Protein AF-R7T6C1-F1 (afdb_monomer)

Sequence (76 aa):
LQPTQHFSLLTRLPTVTITAPSSALLPVSNTLAAQPNAGYKVKVRLRKRCQHCFYVRRRGRWFIECKEKGRHKQMQ

Foldseek 3Di:
DDDDDDDDDDDDDDDDDDDDDDDDDDDDPPPPPPDPQLEAAEDPDADDPDPQWDWDADPNWIWTDGPPDSPNTHTD

Solvent-accessible surface area (backbone atoms only — not comparable to full-atom values): 5436 Å² total; per-residue (Å²): 142,80,87,84,84,80,84,82,86,81,83,83,80,85,84,80,83,84,85,77,84,88,79,88,74,83,83,80,84,79,75,79,76,75,73,77,74,61,60,64,45,76,33,94,74,84,74,74,89,53,90,65,36,45,81,46,78,57,97,92,37,49,31,36,45,34,87,86,45,47,87,57,21,28,29,87

Structure (mmCIF, N/CA/C/O backbone):
data_AF-R7T6C1-F1
#
_entry.id   AF-R7T6C1-F1
#
loop_
_atom_site.group_PDB
_atom_sit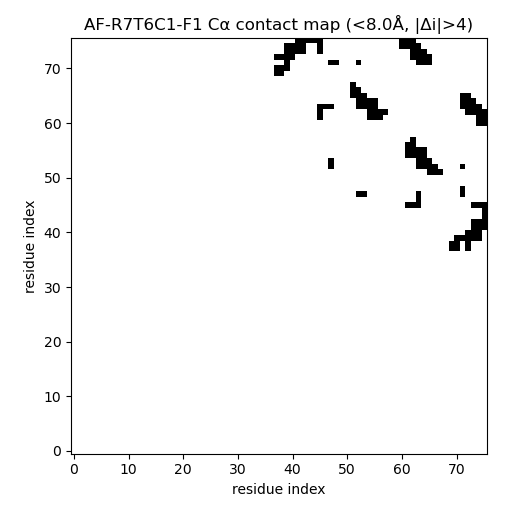e.id
_atom_site.type_symbol
_atom_site.label_atom_id
_atom_site.label_alt_id
_atom_site.label_comp_id
_atom_site.label_asym_id
_atom_site.label_entity_id
_atom_site.label_seq_id
_atom_site.pdbx_PDB_ins_code
_atom_site.Cartn_x
_atom_site.Cartn_y
_atom_site.Cartn_z
_atom_site.occupancy
_atom_site.B_iso_or_equiv
_atom_site.auth_seq_id
_atom_site.auth_comp_id
_atom_site.auth_asym_id
_atom_site.auth_atom_id
_atom_site.pdbx_PDB_model_num
ATOM 1 N N . LEU A 1 1 ? -7.736 -76.611 3.105 1.00 49.03 1 LEU A N 1
ATOM 2 C CA . LEU A 1 1 ? -7.162 -75.938 4.293 1.00 49.03 1 LEU A CA 1
ATOM 3 C C . LEU A 1 1 ? -5.755 -76.469 4.523 1.00 49.03 1 LEU A C 1
ATOM 5 O O . LEU A 1 1 ? -5.615 -77.540 5.088 1.00 49.03 1 LEU A O 1
ATOM 9 N N . GLN A 1 2 ? -4.746 -75.744 4.045 1.00 42.59 2 GLN A N 1
ATOM 10 C CA . GLN A 1 2 ? -3.353 -75.820 4.497 1.00 42.59 2 GLN A CA 1
ATOM 11 C C . GLN A 1 2 ? -2.673 -74.531 4.006 1.00 42.59 2 GLN A C 1
ATOM 13 O O . GLN A 1 2 ? -2.603 -74.326 2.795 1.00 42.59 2 GLN A O 1
ATOM 18 N N . PRO A 1 3 ? -2.269 -73.612 4.897 1.00 53.72 3 PRO A N 1
ATOM 19 C CA . PRO A 1 3 ? -1.561 -72.404 4.498 1.00 53.72 3 PRO A CA 1
ATOM 20 C C . PRO A 1 3 ? -0.057 -72.681 4.383 1.00 53.72 3 PRO A C 1
ATOM 22 O O . PRO A 1 3 ? 0.583 -73.146 5.325 1.00 53.72 3 PRO A O 1
ATOM 25 N N . THR A 1 4 ? 0.508 -72.377 3.218 1.00 62.75 4 THR A N 1
ATOM 26 C CA . THR A 1 4 ? 1.952 -72.356 2.970 1.00 62.75 4 THR A CA 1
ATOM 27 C C . THR A 1 4 ? 2.561 -71.099 3.587 1.00 62.75 4 THR A C 1
ATOM 29 O O . THR A 1 4 ? 2.187 -69.981 3.236 1.00 62.75 4 THR A O 1
ATOM 32 N N . GLN A 1 5 ? 3.501 -71.295 4.508 1.00 53.47 5 GLN A N 1
ATOM 33 C CA . GLN A 1 5 ? 4.298 -70.246 5.139 1.00 53.47 5 GLN A CA 1
ATOM 34 C C . GLN A 1 5 ? 5.302 -69.679 4.126 1.00 53.47 5 GLN A C 1
ATOM 36 O O . GLN A 1 5 ? 6.161 -70.417 3.647 1.00 53.47 5 GLN A O 1
ATOM 41 N N . HIS A 1 6 ? 5.226 -68.383 3.817 1.00 62.50 6 HIS A N 1
ATOM 42 C CA . HIS A 1 6 ? 6.282 -67.693 3.074 1.00 62.50 6 HIS A CA 1
ATOM 43 C C . HIS A 1 6 ? 7.112 -66.864 4.060 1.00 62.50 6 HIS A C 1
ATOM 45 O O . HIS A 1 6 ? 6.616 -65.942 4.703 1.00 62.50 6 HIS A O 1
ATOM 51 N N . PHE A 1 7 ? 8.370 -67.263 4.226 1.00 59.28 7 PHE A N 1
ATOM 52 C CA . PHE A 1 7 ? 9.319 -66.718 5.189 1.00 59.28 7 PHE A CA 1
ATOM 53 C C . PHE A 1 7 ? 9.961 -65.440 4.619 1.00 59.28 7 PHE A C 1
ATOM 55 O O . PHE A 1 7 ? 10.620 -65.476 3.581 1.00 59.28 7 PHE A O 1
ATOM 62 N N . SER A 1 8 ? 9.740 -64.299 5.276 1.00 65.56 8 SER A N 1
ATOM 63 C CA . SER A 1 8 ? 10.271 -62.985 4.886 1.00 65.56 8 SER A CA 1
ATOM 64 C C . SER A 1 8 ? 11.768 -62.864 5.189 1.00 65.56 8 SER A C 1
ATOM 66 O O . SER A 1 8 ? 12.179 -62.951 6.345 1.00 65.56 8 SER A O 1
ATOM 68 N N . LEU A 1 9 ? 12.589 -62.593 4.171 1.00 65.69 9 LEU A N 1
ATOM 69 C CA . LEU A 1 9 ? 14.015 -62.295 4.333 1.00 65.69 9 LEU A CA 1
ATOM 70 C C . LEU A 1 9 ? 14.228 -60.781 4.479 1.00 65.69 9 LEU A C 1
ATOM 72 O O . LEU A 1 9 ? 14.301 -60.056 3.491 1.00 65.69 9 LEU A O 1
ATOM 76 N N . LEU A 1 10 ? 14.340 -60.295 5.717 1.00 65.25 10 LEU A N 1
ATOM 77 C CA . LEU A 1 10 ? 14.828 -58.942 6.007 1.00 65.25 10 LEU A CA 1
ATOM 78 C C . LEU A 1 10 ? 16.350 -58.985 6.189 1.00 65.25 10 LEU A C 1
ATOM 80 O O . LEU A 1 10 ? 16.858 -59.432 7.217 1.00 65.25 10 LEU A O 1
ATOM 84 N N . THR A 1 11 ? 17.091 -58.521 5.186 1.00 59.34 11 THR A N 1
ATOM 85 C CA . THR A 1 11 ? 18.552 -58.388 5.246 1.00 59.34 11 THR A CA 1
ATOM 86 C C . THR A 1 11 ? 18.920 -57.129 6.043 1.00 59.34 11 THR A C 1
ATOM 88 O O . THR A 1 11 ? 18.532 -56.020 5.683 1.00 59.34 11 THR A O 1
ATOM 91 N N . ARG A 1 12 ? 19.647 -57.288 7.157 1.00 61.06 12 ARG A N 1
ATOM 92 C CA . ARG A 1 12 ? 20.117 -56.187 8.021 1.00 61.06 12 ARG A CA 1
ATOM 93 C C . ARG A 1 12 ? 21.444 -55.643 7.479 1.00 61.06 12 ARG A C 1
ATOM 95 O O . ARG A 1 12 ? 22.397 -56.404 7.350 1.00 61.06 12 ARG A O 1
ATOM 102 N N . LEU A 1 13 ? 21.519 -54.343 7.193 1.00 66.00 13 LEU A N 1
ATOM 103 C CA . LEU A 1 13 ? 22.772 -53.648 6.862 1.00 66.00 13 LEU A CA 1
ATOM 104 C C . LEU A 1 13 ? 23.467 -53.175 8.156 1.00 66.00 13 LEU A C 1
ATOM 106 O O . LEU A 1 13 ? 22.777 -52.685 9.053 1.00 66.00 13 LEU A O 1
ATOM 110 N N . PRO A 1 14 ? 24.802 -53.294 8.285 1.00 63.31 14 PRO A N 1
ATOM 111 C CA . PRO A 1 14 ? 25.528 -52.747 9.425 1.00 63.31 14 PRO A CA 1
ATOM 112 C C . PRO A 1 14 ? 25.680 -51.222 9.309 1.00 63.31 14 PRO A C 1
ATOM 114 O O . PRO A 1 14 ? 26.124 -50.695 8.290 1.00 63.31 14 PRO A O 1
ATOM 117 N N . THR A 1 15 ? 25.331 -50.513 10.382 1.00 63.00 15 THR A N 1
ATOM 118 C CA . THR A 1 15 ? 25.546 -49.070 10.544 1.00 63.00 15 THR A CA 1
ATOM 119 C C . THR A 1 15 ? 27.028 -48.794 10.798 1.00 63.00 15 THR A C 1
ATOM 121 O O . THR A 1 15 ? 27.561 -49.186 11.833 1.00 63.00 15 THR A O 1
ATOM 124 N N . VAL A 1 16 ? 27.693 -48.096 9.876 1.00 67.81 16 VAL A N 1
ATOM 125 C CA . VAL A 1 16 ? 29.057 -47.586 10.072 1.00 67.81 16 VAL A CA 1
ATOM 126 C C . VAL A 1 16 ? 28.971 -46.226 10.766 1.00 67.81 16 VAL A C 1
ATOM 128 O O . VAL A 1 16 ? 28.516 -45.247 10.178 1.00 67.81 16 VAL A O 1
ATOM 131 N N . THR A 1 17 ? 29.395 -46.150 12.025 1.00 57.25 17 THR A N 1
ATOM 132 C CA . THR A 1 17 ? 29.542 -44.886 12.758 1.00 5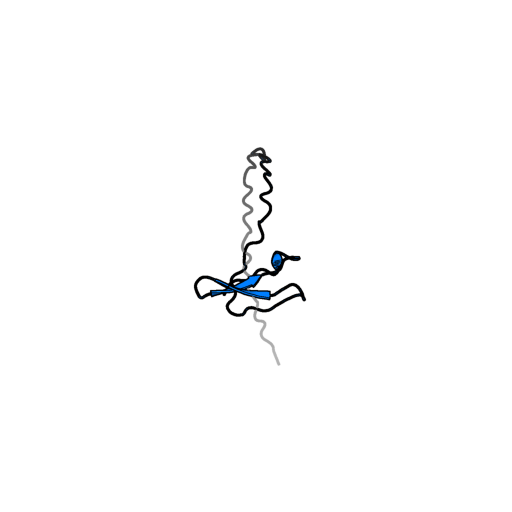7.25 17 THR A CA 1
ATOM 133 C C . THR A 1 17 ? 30.898 -44.263 12.443 1.00 57.25 17 THR A C 1
ATOM 135 O O . THR A 1 17 ? 31.928 -44.752 12.902 1.00 57.25 17 THR A O 1
ATOM 138 N N . ILE A 1 18 ?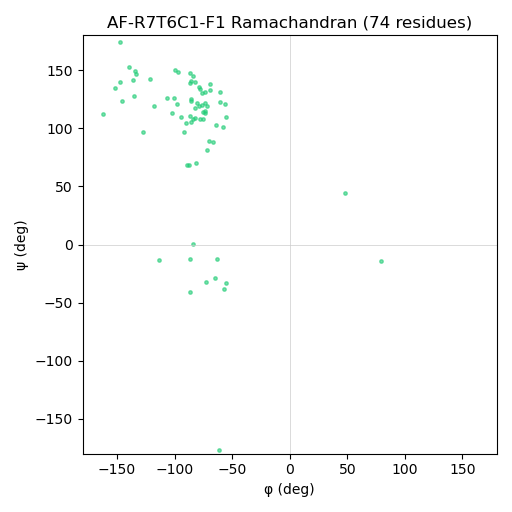 30.904 -43.181 11.664 1.00 65.12 18 ILE A N 1
ATOM 139 C CA . ILE A 1 18 ? 32.099 -42.367 11.412 1.00 65.12 18 ILE A CA 1
ATOM 140 C C . ILE A 1 18 ? 32.218 -41.338 12.545 1.00 65.12 18 ILE A C 1
ATOM 142 O O . ILE A 1 18 ? 31.462 -40.370 12.594 1.00 65.12 18 ILE A O 1
ATOM 146 N N . THR A 1 19 ? 33.153 -41.540 13.473 1.00 57.41 19 THR A N 1
ATOM 147 C CA . THR A 1 19 ? 33.542 -40.531 14.471 1.00 57.41 19 THR A CA 1
ATOM 148 C C . THR A 1 19 ? 34.538 -39.555 13.845 1.00 57.41 19 THR A C 1
ATOM 150 O O . THR A 1 19 ? 35.679 -39.929 13.576 1.00 57.41 19 THR A O 1
ATOM 153 N N . ALA A 1 20 ? 34.117 -38.313 13.594 1.00 68.56 20 ALA A N 1
ATOM 154 C CA . ALA A 1 20 ? 35.005 -37.238 13.145 1.00 68.56 20 ALA A CA 1
ATOM 155 C C . ALA A 1 20 ? 35.705 -36.560 14.345 1.00 68.56 20 ALA A C 1
ATOM 157 O O . ALA A 1 20 ? 35.082 -36.426 15.401 1.00 68.56 20 ALA A O 1
ATOM 158 N N . PRO A 1 21 ? 36.971 -36.115 14.213 1.00 60.31 21 PRO A N 1
ATOM 159 C CA . PRO A 1 21 ? 37.679 -35.417 15.280 1.00 60.31 21 PRO A CA 1
ATOM 160 C C . PRO A 1 21 ? 37.243 -33.947 15.379 1.00 60.31 21 PRO A C 1
ATOM 162 O O . PRO A 1 21 ? 37.136 -33.234 14.382 1.00 60.31 21 PRO A O 1
ATOM 165 N N . SER A 1 22 ? 37.011 -33.491 16.609 1.00 64.94 22 SER A N 1
ATOM 166 C CA . SER A 1 22 ? 36.625 -32.117 16.936 1.00 64.94 22 SER A CA 1
ATOM 167 C C . SER A 1 22 ? 37.834 -31.178 16.903 1.00 64.94 22 SER A C 1
ATOM 169 O O . SER A 1 22 ? 38.659 -31.196 17.814 1.00 64.94 22 SER A O 1
ATOM 171 N N . SER A 1 23 ? 37.926 -30.312 15.894 1.00 66.06 23 SER A N 1
ATOM 172 C CA . SER A 1 23 ? 38.820 -29.147 15.917 1.00 66.06 23 SER A CA 1
ATOM 173 C C . SER A 1 23 ? 38.043 -27.922 16.400 1.00 66.06 23 SER A C 1
ATOM 175 O O . SER A 1 23 ? 37.149 -27.430 15.714 1.00 66.06 23 SER A O 1
ATOM 177 N N . ALA A 1 24 ? 38.355 -27.449 17.607 1.00 68.75 24 ALA A N 1
ATOM 178 C CA . ALA A 1 24 ? 37.720 -26.280 18.205 1.00 68.75 24 ALA A CA 1
ATOM 179 C C . ALA A 1 24 ? 38.215 -24.987 17.534 1.00 68.75 24 ALA A C 1
ATOM 181 O O . ALA A 1 24 ? 39.377 -24.610 17.675 1.00 68.75 24 ALA A O 1
ATOM 182 N N . LEU A 1 25 ? 37.320 -24.297 16.826 1.00 71.19 25 LEU A N 1
ATOM 183 C CA . LEU A 1 25 ? 37.517 -22.926 16.354 1.00 71.19 25 LEU A CA 1
ATOM 184 C C . LEU A 1 25 ? 36.763 -21.978 17.297 1.00 71.19 25 LEU A C 1
ATOM 186 O O . LEU A 1 25 ? 35.576 -22.168 17.559 1.00 71.19 25 LEU A O 1
ATOM 190 N N . LEU A 1 26 ? 37.464 -20.978 17.832 1.00 70.69 26 LEU A N 1
ATOM 191 C CA . LEU A 1 26 ? 36.915 -19.962 18.736 1.00 70.69 26 LEU A CA 1
ATOM 192 C C . LEU A 1 26 ? 35.797 -19.165 18.030 1.00 70.69 26 LEU A C 1
ATOM 194 O O . LEU A 1 26 ? 36.021 -18.682 16.916 1.00 70.69 26 LEU A O 1
ATOM 198 N N . PRO A 1 27 ? 34.614 -18.967 18.643 1.00 63.62 27 PRO A N 1
ATOM 199 C CA . PRO A 1 27 ? 33.570 -18.154 18.035 1.00 63.62 27 PRO A CA 1
ATOM 200 C C . PRO A 1 27 ? 33.922 -16.667 18.167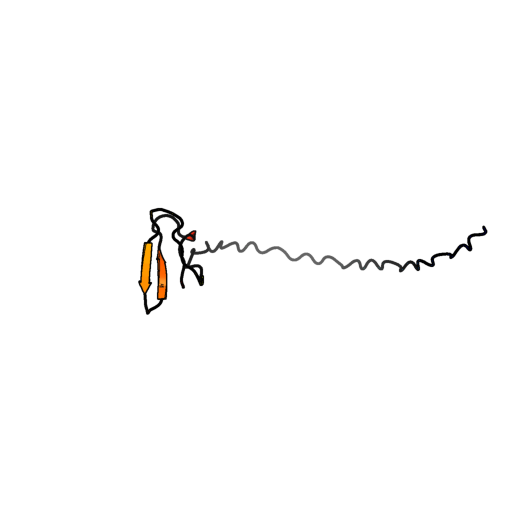 1.00 63.62 27 PRO A C 1
ATOM 202 O O . PRO A 1 27 ? 33.948 -16.111 19.265 1.00 63.62 27 PRO A O 1
ATOM 205 N N . VAL A 1 28 ? 34.180 -16.005 17.037 1.00 68.56 28 VAL A N 1
ATOM 206 C CA . VAL A 1 28 ? 34.288 -14.543 16.984 1.00 68.56 28 VAL A CA 1
ATOM 207 C C . VAL A 1 28 ? 32.874 -13.954 17.077 1.00 68.56 28 VAL A C 1
ATOM 209 O O . VAL A 1 28 ? 32.053 -14.084 16.168 1.00 68.56 28 VAL A O 1
ATOM 212 N N . SER A 1 29 ? 32.543 -13.342 18.210 1.00 71.12 29 SER A N 1
ATOM 213 C CA . SER A 1 29 ? 31.227 -12.734 18.443 1.00 71.12 29 SER A CA 1
ATOM 214 C C . SER A 1 29 ? 31.149 -11.347 17.802 1.00 71.12 29 SER A C 1
ATOM 216 O O . SER A 1 29 ? 31.128 -10.335 18.495 1.00 71.12 29 SER A O 1
ATOM 218 N N . ASN A 1 30 ? 31.113 -11.273 16.469 1.00 64.25 30 ASN A N 1
ATOM 219 C CA . ASN A 1 30 ? 30.866 -10.012 15.766 1.00 64.25 30 ASN A CA 1
ATOM 220 C C . ASN A 1 30 ? 29.360 -9.803 15.538 1.00 64.25 30 ASN A C 1
ATOM 222 O O . ASN A 1 30 ? 28.868 -9.860 14.412 1.00 64.25 30 ASN A O 1
ATOM 226 N N . THR A 1 31 ? 28.599 -9.575 16.608 1.00 64.19 31 THR A N 1
ATOM 227 C CA . THR A 1 31 ? 27.176 -9.210 16.516 1.00 64.19 31 THR A CA 1
ATOM 228 C C . THR A 1 31 ? 27.006 -7.699 16.377 1.00 64.19 31 THR A C 1
ATOM 230 O O . THR A 1 31 ? 26.455 -7.037 17.253 1.00 64.19 31 THR A O 1
ATOM 233 N N . LEU A 1 32 ? 27.414 -7.142 15.231 1.00 62.25 32 LEU A N 1
ATOM 234 C CA . LEU A 1 32 ? 26.737 -5.953 14.708 1.00 62.25 32 LEU A CA 1
ATOM 235 C C . LEU A 1 32 ? 25.353 -6.421 14.244 1.00 62.25 32 LEU A C 1
ATOM 237 O O . LEU A 1 32 ? 25.175 -6.867 13.111 1.00 62.25 32 LEU A O 1
ATOM 241 N N . ALA A 1 33 ? 24.375 -6.400 15.148 1.00 64.06 33 ALA A N 1
ATOM 242 C CA . ALA A 1 33 ? 22.990 -6.697 14.814 1.00 64.06 33 ALA A CA 1
ATOM 243 C C . ALA A 1 33 ? 22.465 -5.592 13.888 1.00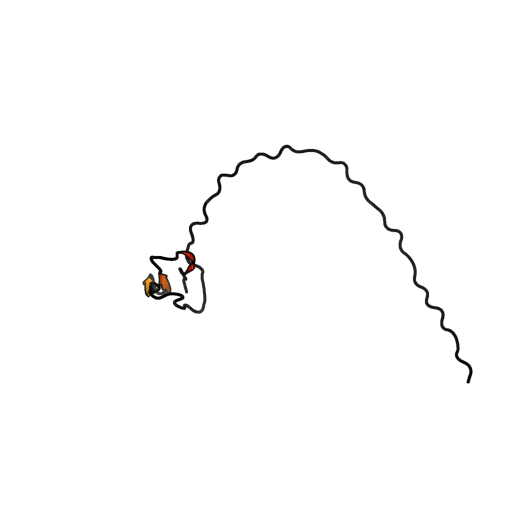 64.06 33 ALA A C 1
ATOM 245 O O . ALA A 1 33 ? 21.918 -4.586 14.340 1.00 64.06 33 ALA A O 1
ATOM 246 N N . ALA A 1 34 ? 22.664 -5.766 12.580 1.00 64.50 34 ALA A N 1
ATOM 247 C CA . ALA A 1 34 ? 22.026 -4.959 11.558 1.00 64.50 34 ALA A CA 1
ATOM 248 C C . ALA A 1 34 ? 20.514 -5.092 11.759 1.00 64.50 34 ALA A C 1
ATOM 250 O O . ALA A 1 34 ? 19.915 -6.111 11.414 1.00 64.50 34 ALA A O 1
ATOM 251 N N . GLN A 1 35 ? 19.898 -4.083 12.381 1.00 66.06 35 GLN A N 1
ATOM 252 C CA . GLN A 1 35 ? 18.449 -4.025 12.491 1.00 66.06 35 GLN A CA 1
ATOM 253 C C . GLN A 1 35 ? 17.902 -4.089 11.067 1.00 66.06 35 GLN A C 1
ATOM 255 O O . GLN A 1 35 ? 18.274 -3.236 10.253 1.00 66.06 35 GLN A O 1
ATOM 260 N N . PRO A 1 36 ? 17.070 -5.087 10.720 1.00 64.81 36 PRO A N 1
ATOM 261 C CA . PRO A 1 36 ? 16.517 -5.159 9.386 1.00 64.81 36 PRO A CA 1
ATOM 262 C C . PRO A 1 36 ? 15.644 -3.922 9.214 1.00 64.81 36 PRO A C 1
ATOM 264 O O . PRO A 1 36 ? 14.534 -3.849 9.744 1.00 64.81 36 PRO A O 1
ATOM 267 N N . ASN A 1 37 ? 16.158 -2.924 8.494 1.00 63.03 37 ASN A N 1
ATOM 268 C CA . ASN A 1 37 ? 15.347 -1.818 8.027 1.00 63.03 37 ASN A CA 1
ATOM 269 C C . ASN A 1 37 ? 14.208 -2.463 7.235 1.00 63.03 37 ASN A C 1
ATOM 271 O O . ASN A 1 37 ? 14.450 -3.093 6.204 1.00 63.03 37 ASN A O 1
ATOM 275 N N . ALA A 1 38 ? 12.986 -2.417 7.769 1.00 69.00 38 ALA A N 1
ATOM 276 C CA . ALA A 1 38 ? 11.842 -3.080 7.164 1.00 69.00 38 ALA A CA 1
ATOM 277 C C . ALA A 1 38 ? 11.453 -2.309 5.897 1.00 69.00 38 ALA A C 1
ATOM 279 O O . ALA A 1 38 ? 10.561 -1.458 5.907 1.00 69.00 38 ALA A O 1
ATOM 280 N N . GLY A 1 39 ? 12.175 -2.586 4.812 1.00 88.25 39 GLY A N 1
ATOM 281 C CA . GLY A 1 39 ? 11.866 -2.118 3.474 1.00 88.25 39 GLY A CA 1
ATOM 282 C C . GLY A 1 39 ? 10.510 -2.642 2.998 1.00 88.25 39 GLY A C 1
ATOM 283 O O . GLY A 1 39 ? 9.770 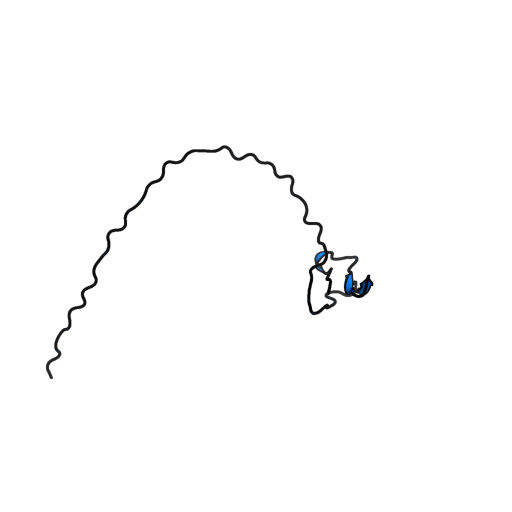-3.322 3.713 1.00 88.25 39 GLY A O 1
ATOM 284 N N . TYR A 1 40 ? 10.157 -2.324 1.758 1.00 96.00 40 TYR A N 1
ATOM 285 C CA . TYR A 1 40 ? 8.889 -2.778 1.193 1.00 96.00 40 TYR A CA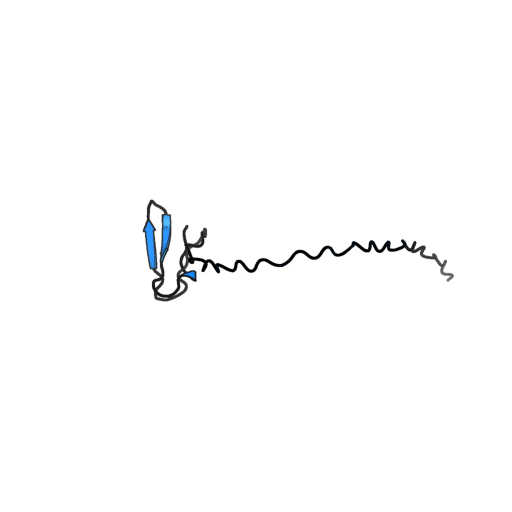 1
ATOM 286 C C . TYR A 1 40 ? 8.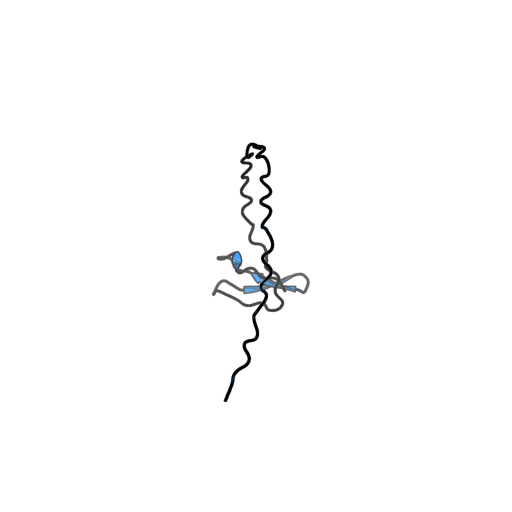948 -4.267 0.864 1.00 96.00 40 TYR A C 1
ATOM 288 O O . TYR A 1 40 ? 9.848 -4.721 0.160 1.00 96.00 40 TYR A O 1
ATOM 296 N N . LYS A 1 41 ? 7.936 -5.026 1.296 1.00 96.31 41 LYS A N 1
ATOM 297 C CA . LYS A 1 41 ? 7.743 -6.394 0.805 1.00 96.31 41 LYS A CA 1
ATOM 298 C C . LYS A 1 41 ? 7.055 -6.365 -0.559 1.00 96.31 41 LYS A C 1
ATOM 300 O O . LYS A 1 41 ? 5.938 -5.855 -0.664 1.00 96.31 41 LYS A O 1
ATOM 305 N N . VAL A 1 42 ? 7.683 -6.943 -1.579 1.00 97.38 42 VAL A N 1
ATOM 306 C CA . VAL A 1 42 ? 7.085 -7.061 -2.919 1.00 97.38 42 VAL A CA 1
ATOM 307 C C . VAL A 1 42 ? 5.923 -8.051 -2.890 1.00 97.38 42 VAL A C 1
ATOM 309 O O . VAL A 1 42 ? 6.033 -9.127 -2.296 1.00 97.38 42 VAL A O 1
ATOM 312 N N . LYS A 1 43 ? 4.787 -7.672 -3.475 1.00 97.44 43 LYS A N 1
ATOM 313 C CA . LYS A 1 43 ? 3.569 -8.475 -3.557 1.00 97.44 43 LYS A CA 1
ATOM 314 C C . LYS A 1 43 ? 2.764 -8.116 -4.796 1.00 97.44 43 LYS A C 1
ATOM 316 O O . LYS A 1 43 ? 2.386 -6.967 -4.971 1.00 97.44 43 LYS A O 1
ATOM 321 N N . VAL A 1 44 ? 2.305 -9.145 -5.503 1.00 97.19 44 VAL A N 1
ATOM 322 C CA . VAL A 1 44 ? 1.381 -9.008 -6.641 1.00 97.19 44 VAL A CA 1
ATOM 323 C C . VAL A 1 44 ? 0.086 -8.279 -6.253 1.00 97.19 44 VAL A C 1
ATOM 325 O O . VAL A 1 44 ? -0.425 -7.459 -7.011 1.00 97.19 44 VAL A O 1
ATOM 328 N N . ARG A 1 45 ? -0.445 -8.546 -5.048 1.00 97.00 45 ARG A N 1
ATOM 329 C CA . ARG A 1 45 ? -1.651 -7.892 -4.522 1.00 97.00 45 ARG A CA 1
ATOM 330 C C . ARG A 1 45 ? -1.345 -7.098 -3.262 1.00 97.00 45 ARG A C 1
ATOM 332 O O . ARG A 1 45 ? -0.976 -7.652 -2.223 1.00 97.00 45 ARG A O 1
ATOM 339 N N . LEU A 1 46 ? -1.592 -5.800 -3.342 1.00 98.25 46 LEU A N 1
ATOM 340 C CA . LEU A 1 46 ? -1.469 -4.882 -2.223 1.00 98.25 46 LEU A CA 1
ATOM 341 C C . LEU A 1 46 ? -2.753 -4.852 -1.393 1.00 98.25 46 LEU A C 1
ATOM 343 O O . LEU A 1 46 ? -3.857 -4.906 -1.932 1.00 98.25 46 LEU A O 1
ATOM 347 N N . ARG A 1 47 ? -2.602 -4.778 -0.066 1.00 98.12 47 ARG A N 1
ATOM 348 C CA . ARG A 1 47 ? -3.711 -4.621 0.886 1.00 98.12 47 ARG A CA 1
ATOM 349 C C . ARG A 1 47 ? -3.269 -3.807 2.100 1.00 98.12 47 ARG A C 1
ATOM 351 O O . ARG A 1 47 ? -2.171 -4.019 2.628 1.00 98.12 47 ARG A O 1
ATOM 358 N N . LYS A 1 48 ? -4.148 -2.921 2.571 1.00 98.31 48 LYS A N 1
ATOM 359 C CA . LYS A 1 48 ? -4.013 -2.228 3.860 1.00 98.31 48 LYS A CA 1
ATOM 360 C C . LYS A 1 48 ? -4.200 -3.233 5.003 1.00 98.31 48 LYS A C 1
ATOM 362 O O . LYS A 1 48 ? -5.072 -4.089 4.913 1.00 98.31 48 LYS A O 1
ATOM 367 N N . ARG A 1 49 ? -3.380 -3.144 6.057 1.00 97.94 49 ARG A N 1
ATOM 368 C CA . ARG A 1 49 ? -3.478 -4.015 7.254 1.00 97.94 49 ARG A CA 1
ATOM 369 C C . ARG A 1 49 ? -3.886 -3.269 8.525 1.00 97.94 49 ARG A C 1
ATOM 371 O O . ARG A 1 49 ? -4.203 -3.895 9.525 1.00 97.94 49 ARG A O 1
ATOM 378 N N . CYS A 1 50 ? -3.847 -1.940 8.497 1.00 98.12 50 CYS A N 1
ATOM 379 C CA . CYS A 1 50 ? -4.349 -1.071 9.558 1.00 98.12 50 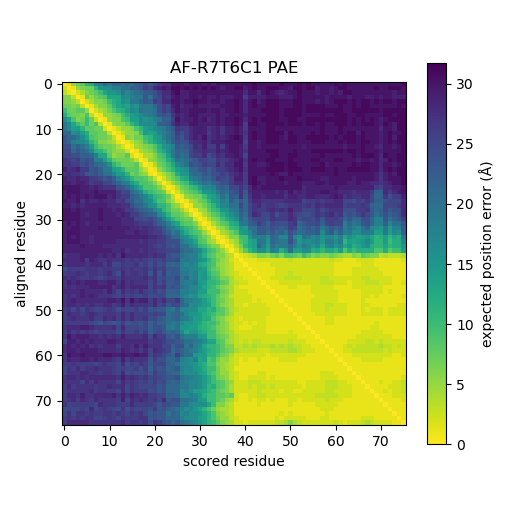CYS A CA 1
ATOM 380 C C . CYS A 1 50 ? -4.890 0.234 8.956 1.00 98.12 50 CYS A C 1
ATOM 382 O O . CYS A 1 50 ? -4.726 0.482 7.758 1.00 98.12 50 CYS A O 1
ATOM 384 N N . GLN A 1 51 ? -5.490 1.075 9.798 1.00 98.31 51 GLN A N 1
ATOM 385 C CA . GLN A 1 51 ? -6.105 2.348 9.404 1.00 98.31 51 GLN A CA 1
ATOM 386 C C . GLN A 1 51 ? -5.081 3.363 8.862 1.00 98.31 51 GLN A C 1
ATOM 388 O O . GLN A 1 51 ? -5.379 4.128 7.952 1.00 98.31 51 GLN A O 1
ATOM 393 N N . HIS A 1 52 ? -3.834 3.284 9.329 1.00 98.12 52 HIS A N 1
ATOM 394 C CA . HIS A 1 52 ? -2.730 4.159 8.912 1.00 98.12 52 HIS A CA 1
ATOM 395 C C . HIS A 1 52 ? -2.036 3.698 7.623 1.00 98.12 52 HIS A C 1
ATOM 397 O O . HIS A 1 52 ? -1.070 4.325 7.186 1.00 98.12 52 HIS A O 1
ATOM 403 N N . CYS A 1 53 ? -2.486 2.589 7.021 1.00 98.38 53 CYS A N 1
ATOM 404 C CA . CYS A 1 53 ? -2.005 2.162 5.712 1.00 98.38 53 CYS A CA 1
ATOM 405 C C . CYS A 1 53 ? -2.667 2.988 4.602 1.00 98.38 53 CYS A C 1
ATOM 407 O O . CYS A 1 53 ? -3.894 3.106 4.542 1.00 98.38 53 CYS A O 1
ATOM 409 N N . PHE A 1 54 ? -1.879 3.471 3.647 1.00 98.62 54 PHE A N 1
ATOM 410 C CA . PHE A 1 54 ? -2.390 4.196 2.483 1.00 98.62 54 PHE A CA 1
ATOM 411 C C . PHE A 1 54 ? -1.652 3.811 1.203 1.00 98.62 54 PHE A C 1
ATOM 413 O O . PHE A 1 54 ? -0.511 3.351 1.239 1.00 98.62 54 PHE A O 1
ATOM 420 N N . TYR A 1 55 ? -2.351 3.946 0.075 1.00 98.50 55 TYR A N 1
ATOM 421 C CA . TYR A 1 55 ? -1.786 3.678 -1.241 1.00 98.50 55 TYR A CA 1
ATOM 422 C C . TYR A 1 55 ? -0.994 4.888 -1.724 1.00 98.50 55 TYR A C 1
ATOM 424 O O . TYR A 1 55 ? -1.438 6.023 -1.565 1.00 98.50 55 TYR A O 1
ATOM 432 N N . VAL A 1 56 ? 0.153 4.639 -2.347 1.00 98.31 56 VAL A N 1
ATOM 433 C CA . VAL A 1 56 ? 0.957 5.659 -3.029 1.00 98.31 56 VAL A CA 1
ATOM 434 C C . VAL A 1 56 ? 1.412 5.093 -4.366 1.00 98.31 56 VAL A C 1
ATOM 436 O O . VAL A 1 56 ? 1.761 3.915 -4.447 1.00 98.31 56 VAL A O 1
ATOM 439 N N . ARG A 1 57 ? 1.436 5.920 -5.414 1.00 98.00 57 ARG A N 1
ATOM 440 C CA . ARG A 1 57 ? 1.993 5.545 -6.717 1.00 98.00 57 ARG A CA 1
ATOM 441 C C . ARG A 1 57 ? 3.334 6.243 -6.923 1.00 98.00 57 ARG A C 1
ATOM 443 O O . ARG A 1 57 ? 3.419 7.459 -6.793 1.00 98.00 57 ARG A O 1
ATOM 450 N N . ARG A 1 58 ? 4.390 5.481 -7.223 1.00 97.50 58 ARG A N 1
ATOM 451 C CA . ARG A 1 58 ? 5.741 6.006 -7.501 1.00 97.50 58 ARG A CA 1
ATOM 452 C C . ARG A 1 58 ? 6.308 5.289 -8.719 1.00 97.50 58 ARG A C 1
ATOM 454 O O . ARG A 1 58 ? 6.307 4.061 -8.749 1.00 97.50 58 ARG A O 1
ATOM 461 N N . ARG A 1 59 ? 6.785 6.041 -9.719 1.00 96.75 59 ARG A N 1
ATOM 462 C CA . ARG A 1 59 ? 7.388 5.488 -10.954 1.00 96.75 59 ARG A CA 1
ATOM 463 C C . ARG A 1 59 ? 6.529 4.380 -11.590 1.00 96.75 59 ARG A C 1
ATOM 465 O O . ARG A 1 59 ? 7.013 3.305 -11.921 1.00 96.75 59 ARG A O 1
ATOM 472 N N . GLY A 1 60 ? 5.218 4.610 -11.657 1.00 97.12 60 GLY A N 1
ATOM 473 C CA . GLY A 1 60 ? 4.261 3.670 -12.244 1.00 97.12 60 GLY A CA 1
ATOM 474 C C . GLY A 1 60 ? 3.836 2.489 -11.361 1.00 97.12 60 GLY A C 1
ATOM 475 O O . GLY A 1 60 ? 2.806 1.899 -11.671 1.00 97.12 60 GLY A O 1
ATOM 476 N N . ARG A 1 61 ? 4.527 2.192 -10.250 1.00 97.75 61 ARG A N 1
ATOM 477 C CA . ARG A 1 61 ? 4.186 1.090 -9.331 1.00 97.75 61 ARG A CA 1
ATOM 478 C C . ARG A 1 61 ? 3.366 1.564 -8.137 1.00 97.75 61 ARG A C 1
ATOM 480 O O . ARG A 1 61 ? 3.540 2.690 -7.659 1.00 97.75 61 ARG A O 1
ATOM 487 N N . TRP A 1 62 ? 2.492 0.693 -7.643 1.00 98.31 62 TRP A N 1
ATOM 488 C CA . TRP A 1 62 ? 1.751 0.930 -6.409 1.00 98.31 62 TRP A CA 1
ATOM 489 C C . TRP A 1 62 ? 2.532 0.473 -5.178 1.00 98.31 62 TRP A C 1
ATOM 491 O O . TRP A 1 62 ? 3.271 -0.509 -5.204 1.00 98.31 62 TRP A O 1
ATOM 501 N N . PHE A 1 63 ? 2.322 1.183 -4.076 1.00 98.56 63 PHE A N 1
ATOM 502 C CA . PHE A 1 63 ? 2.898 0.893 -2.773 1.00 98.56 63 PHE A CA 1
ATOM 503 C C . PHE A 1 63 ? 1.821 0.996 -1.693 1.00 98.56 63 PHE A C 1
ATOM 505 O O . PHE A 1 63 ? 0.902 1.807 -1.802 1.00 98.56 63 PHE A O 1
ATOM 512 N N . ILE A 1 64 ? 1.966 0.209 -0.629 1.00 98.56 64 ILE A N 1
ATOM 513 C CA . ILE A 1 64 ? 1.350 0.491 0.670 1.00 98.56 64 ILE A CA 1
ATOM 514 C C . ILE A 1 64 ? 2.414 1.146 1.536 1.00 98.56 64 ILE A C 1
ATOM 516 O O . ILE A 1 64 ? 3.448 0.533 1.801 1.00 98.56 64 ILE A O 1
ATOM 520 N N . GLU A 1 65 ? 2.143 2.359 2.000 1.00 97.88 65 GLU A N 1
ATOM 521 C CA . GLU A 1 65 ? 2.907 3.029 3.050 1.00 97.88 65 GLU A CA 1
ATOM 522 C C . GLU A 1 65 ? 2.162 2.892 4.382 1.00 97.88 65 GLU A C 1
ATOM 524 O O . GLU A 1 65 ? 0.933 2.815 4.409 1.00 97.88 65 GLU A O 1
ATOM 529 N N . CYS A 1 66 ? 2.892 2.872 5.495 1.00 97.38 66 CYS A N 1
ATOM 530 C CA . CYS A 1 66 ? 2.312 2.926 6.832 1.00 97.38 66 CYS A CA 1
ATOM 531 C C . CYS A 1 66 ? 3.257 3.700 7.749 1.00 97.38 66 CYS A C 1
ATOM 533 O O . CYS A 1 66 ? 4.414 3.306 7.896 1.00 97.38 66 CYS A O 1
ATOM 535 N N . LYS A 1 67 ? 2.761 4.772 8.378 1.00 94.94 67 LYS A N 1
ATOM 536 C CA . LYS A 1 67 ? 3.566 5.600 9.295 1.00 94.94 67 LYS A CA 1
ATOM 537 C C . LYS A 1 67 ? 3.844 4.899 10.630 1.00 94.94 67 LYS A C 1
ATOM 539 O O . LYS A 1 67 ? 4.916 5.069 11.183 1.00 94.94 67 LYS A O 1
ATOM 544 N N . GLU A 1 68 ? 2.915 4.067 11.100 1.00 96.62 68 GLU A N 1
ATOM 545 C CA . GLU A 1 68 ? 3.056 3.389 12.398 1.00 96.62 68 GLU A CA 1
ATOM 546 C C . GLU A 1 68 ? 3.835 2.069 12.355 1.00 96.62 68 GLU A C 1
ATOM 548 O O . GLU A 1 68 ? 4.588 1.750 13.266 1.00 96.62 68 GLU A O 1
ATOM 553 N N . LYS A 1 69 ? 3.606 1.242 11.326 1.00 95.62 69 LYS A N 1
ATOM 554 C CA . LYS A 1 69 ? 4.032 -0.166 11.294 1.00 95.62 69 LYS A CA 1
ATOM 555 C C . LYS A 1 69 ? 4.821 -0.441 10.018 1.00 95.62 69 LYS A C 1
ATOM 557 O O . LYS A 1 69 ? 4.240 -0.751 8.978 1.00 95.62 69 LYS A O 1
ATOM 562 N N . GLY A 1 70 ? 6.154 -0.393 10.100 1.00 94.38 70 GLY A N 1
ATOM 563 C CA . GLY A 1 70 ? 7.049 -0.618 8.952 1.00 94.38 70 GLY A CA 1
ATOM 564 C C . GLY A 1 70 ? 6.821 -1.958 8.236 1.00 94.38 70 GLY A C 1
ATOM 565 O O . GLY A 1 70 ? 6.846 -2.027 7.012 1.00 94.38 70 GLY A O 1
ATOM 566 N N . ARG A 1 71 ? 6.436 -3.009 8.975 1.00 95.38 71 ARG A N 1
ATOM 567 C CA . ARG A 1 71 ? 6.105 -4.343 8.428 1.00 95.38 71 ARG A CA 1
ATOM 568 C C . ARG A 1 71 ? 4.892 -4.360 7.479 1.00 95.38 71 ARG A C 1
ATOM 570 O O . ARG A 1 71 ? 4.632 -5.371 6.818 1.00 95.38 71 ARG A O 1
ATOM 577 N N . HIS A 1 72 ? 4.109 -3.281 7.425 1.00 97.38 72 HIS A N 1
ATOM 578 C CA . HIS A 1 72 ? 2.977 -3.146 6.506 1.00 97.38 72 HIS A CA 1
ATOM 579 C C . HIS A 1 72 ? 3.372 -2.605 5.131 1.00 97.38 72 HIS A C 1
ATOM 581 O O . HIS A 1 72 ? 2.560 -2.715 4.205 1.00 97.38 72 HIS A O 1
ATOM 587 N N . LYS A 1 73 ? 4.594 -2.074 4.984 1.00 97.50 73 LYS A N 1
ATOM 588 C CA . LYS A 1 73 ? 5.098 -1.529 3.725 1.00 97.50 73 LYS A CA 1
ATOM 589 C C . LYS A 1 73 ? 5.136 -2.608 2.644 1.00 97.50 73 LYS A C 1
ATOM 591 O O . LYS A 1 73 ? 5.729 -3.673 2.829 1.00 97.50 73 LYS A O 1
ATOM 596 N N . GLN A 1 74 ? 4.454 -2.361 1.529 1.00 98.31 74 GLN A N 1
ATOM 597 C CA . GLN A 1 74 ? 4.356 -3.304 0.406 1.00 98.31 74 GLN A CA 1
ATOM 598 C C . GLN A 1 74 ? 4.608 -2.586 -0.927 1.00 98.31 74 GLN A C 1
ATOM 600 O O . GLN A 1 74 ? 4.233 -1.424 -1.052 1.00 98.31 74 GLN A O 1
ATOM 605 N N . MET A 1 75 ? 5.214 -3.264 -1.902 1.00 97.69 75 MET A N 1
ATOM 606 C CA . MET A 1 75 ? 5.427 -2.788 -3.281 1.00 97.69 75 MET A CA 1
ATOM 607 C C . MET A 1 75 ? 4.755 -3.758 -4.255 1.00 97.69 75 MET A C 1
ATOM 609 O O . MET A 1 75 ? 4.788 -4.958 -3.995 1.00 97.69 75 MET A O 1
ATOM 613 N N . GLN A 1 76 ? 4.149 -3.254 -5.332 1.00 96.94 76 GLN A N 1
ATOM 614 C CA . GLN A 1 76 ? 3.664 -4.084 -6.438 1.00 96.94 76 GLN A CA 1
ATOM 615 C C . GLN A 1 76 ? 4.821 -4.708 -7.224 1.00 96.94 76 GLN A C 1
ATOM 617 O O . GLN A 1 76 ? 5.764 -3.960 -7.577 1.00 96.94 76 GLN A O 1
#

Secondary structure (DSSP, 8-state):
--PPP-----PPPP-------------------------PEE-SS----STTEEEEEETTEEEEEESS-GGG-EE-

Organism: Capitella teleta (NCBI:txid283909)

Mean predicted aligned error: 17.22 Å

InterPro domains:
  IPR000473 Large ribosomal subunit protein bL36 [PF00444] (40-76)
  IPR035977 Large ribosomal subunit protein bL36 superfamily [SSF57840] (41-76)
  IPR052143 Mitochondrial Large Ribosomal Subunit bL36m [PTHR46909] (19-76)

Radius of gyration: 30.03 Å; Cα contacts (8 Å, |Δi|>4): 73; chains: 1; bounding box: 46×82×31 Å

Nearest PDB structures (foldseek):
  7o9k-assembly1_4  TM=9.791E-01  e=6.418E-04  Homo sapiens
  7unw-assembly1_8  TM=9.770E-01  e=2.324E-03  Pseudomonas aeruginosa PAO1
  6xyw-assembly1_AE  TM=9.746E-01  e=2.487E-03  Arabidopsis thaliana
  7unu-assembly1_8  TM=9.733E-01  e=2.661E-03  Pseudomonas aeruginosa PAO1
  6om6-assembly1_f  TM=9.763E-01  e=3.260E-03  Escherichia coli

pLDDT: mean 80.12, std 17.61, range [42.59, 98.62]